Protein AF-A0A1Z3HP43-F1 (afdb_monomer_lite)

pLDDT: mean 85.7, std 13.46, range [50.75, 98.44]

Sequence (61 aa):
MTIGNRNRAEEVQIRQRINTWIAALRAKDVDALMAHYAPSLLLYDLDPPLVHHGADPYRTS

Structure (mmCIF, N/CA/C/O backbone):
data_AF-A0A1Z3HP43-F1
#
_entry.id   AF-A0A1Z3HP43-F1
#
loop_
_atom_site.group_PDB
_atom_site.id
_atom_site.type_symbol
_atom_site.label_atom_id
_atom_site.label_alt_id
_atom_site.label_comp_id
_atom_site.label_asym_id
_atom_site.label_entity_id
_atom_site.label_seq_id
_atom_site.pdbx_PDB_ins_code
_atom_site.Cartn_x
_atom_site.Cartn_y
_atom_site.Cartn_z
_atom_site.occupancy
_atom_site.B_iso_or_equiv
_atom_site.auth_seq_id
_atom_site.auth_comp_id
_atom_site.auth_asym_id
_atom_site.auth_atom_id
_atom_site.pdbx_PDB_model_num
ATOM 1 N N . MET A 1 1 ? 26.044 2.312 -22.692 1.00 50.75 1 MET A N 1
ATOM 2 C CA . MET A 1 1 ? 24.804 2.702 -21.981 1.00 50.75 1 MET A CA 1
ATOM 3 C C . MET A 1 1 ? 25.178 3.328 -20.645 1.00 50.75 1 MET A C 1
ATOM 5 O O . MET A 1 1 ? 25.695 2.638 -19.777 1.00 50.75 1 MET A O 1
ATOM 9 N N . THR A 1 2 ? 25.014 4.642 -20.521 1.00 57.81 2 THR A N 1
ATOM 10 C CA . THR A 1 2 ? 25.383 5.447 -19.347 1.00 57.81 2 THR A CA 1
ATOM 11 C C . THR A 1 2 ? 24.317 5.373 -18.250 1.00 57.81 2 THR A C 1
ATOM 13 O O . THR A 1 2 ? 23.134 5.178 -18.526 1.00 57.81 2 THR A O 1
ATOM 16 N N . ILE A 1 3 ? 24.749 5.535 -16.996 1.00 67.50 3 ILE A N 1
ATOM 17 C CA . ILE A 1 3 ? 23.946 5.391 -15.766 1.00 67.50 3 ILE A CA 1
ATOM 18 C C . ILE A 1 3 ? 22.614 6.163 -15.833 1.00 67.50 3 ILE A C 1
ATOM 20 O O . ILE A 1 3 ? 21.581 5.627 -15.450 1.00 67.50 3 ILE A O 1
ATOM 24 N N . GLY A 1 4 ? 22.605 7.368 -16.414 1.00 72.69 4 GLY A N 1
ATOM 25 C CA . GLY A 1 4 ? 21.406 8.211 -16.493 1.00 72.69 4 GLY A CA 1
ATOM 26 C C . GLY A 1 4 ? 20.219 7.603 -17.255 1.00 72.69 4 GLY A C 1
ATOM 27 O O . GLY A 1 4 ? 19.076 7.924 -16.944 1.00 72.69 4 GLY A O 1
ATOM 28 N N . ASN A 1 5 ? 20.453 6.698 -18.214 1.00 74.62 5 ASN A N 1
ATOM 29 C CA . ASN A 1 5 ? 19.358 6.064 -18.958 1.00 74.62 5 ASN A CA 1
ATOM 30 C C . ASN A 1 5 ? 18.732 4.883 -18.192 1.00 74.62 5 ASN A C 1
ATOM 32 O O . ASN A 1 5 ? 17.554 4.588 -18.379 1.00 74.62 5 ASN A O 1
ATOM 36 N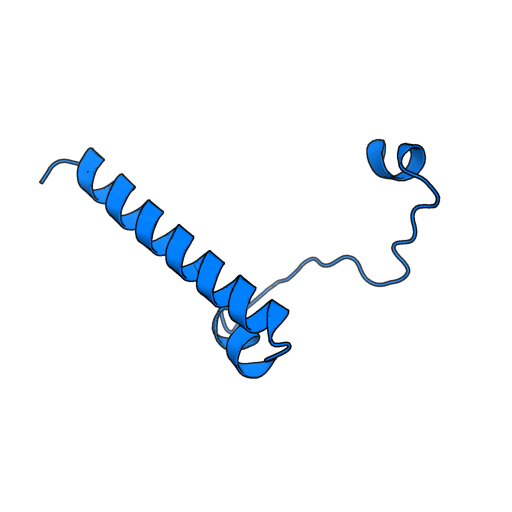 N . ARG A 1 6 ? 19.505 4.235 -17.306 1.00 76.69 6 ARG A N 1
ATOM 37 C CA . ARG A 1 6 ? 19.014 3.150 -16.439 1.00 76.69 6 ARG A CA 1
ATOM 38 C C . ARG A 1 6 ? 18.085 3.689 -15.361 1.00 76.69 6 ARG A C 1
ATOM 40 O O . ARG A 1 6 ? 16.969 3.201 -15.249 1.0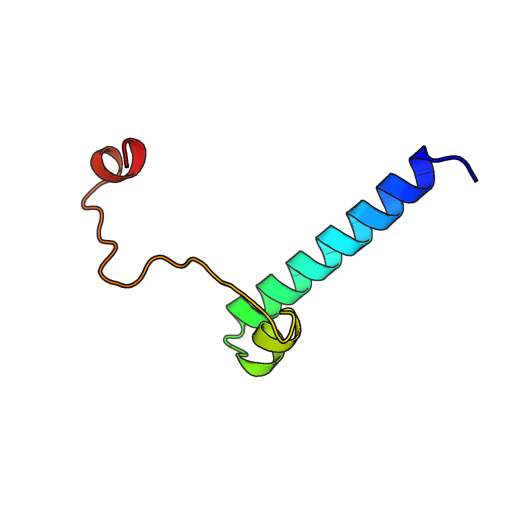0 76.69 6 ARG A O 1
ATOM 47 N N . ASN A 1 7 ? 18.481 4.780 -14.706 1.00 85.19 7 ASN A N 1
ATOM 48 C CA . ASN A 1 7 ? 17.673 5.414 -13.662 1.00 85.19 7 ASN A CA 1
ATOM 49 C C . ASN A 1 7 ? 16.281 5.816 -14.181 1.00 85.19 7 ASN A C 1
ATOM 51 O O . ASN A 1 7 ? 15.279 5.593 -13.511 1.00 85.19 7 ASN A O 1
ATOM 55 N N . ARG A 1 8 ? 16.195 6.351 -15.410 1.00 88.38 8 ARG A N 1
ATOM 56 C CA . ARG A 1 8 ? 14.907 6.700 -16.032 1.00 88.38 8 ARG A CA 1
ATOM 57 C C . ARG A 1 8 ? 14.051 5.465 -16.330 1.00 88.38 8 ARG A C 1
ATOM 59 O O . ARG A 1 8 ? 12.841 5.502 -16.135 1.00 88.38 8 ARG A O 1
ATOM 66 N N . ALA A 1 9 ? 14.656 4.381 -16.813 1.00 91.25 9 ALA A N 1
ATOM 67 C CA . ALA A 1 9 ? 13.936 3.142 -17.102 1.00 91.25 9 ALA A CA 1
ATOM 68 C C . ALA A 1 9 ? 13.433 2.452 -15.823 1.00 91.25 9 ALA A C 1
ATOM 70 O O . ALA A 1 9 ? 12.330 1.905 -15.809 1.00 91.25 9 ALA A O 1
ATOM 71 N N . GLU A 1 10 ? 14.219 2.495 -14.750 1.00 94.44 10 GLU A N 1
ATOM 72 C CA . GLU A 1 10 ? 13.838 2.003 -13.424 1.00 94.44 10 GLU A CA 1
ATOM 73 C C . GLU A 1 10 ? 12.700 2.847 -12.835 1.00 94.44 10 GLU A C 1
ATOM 75 O O . GLU A 1 10 ? 11.706 2.295 -12.363 1.00 94.44 10 GLU A O 1
ATOM 80 N N . GLU A 1 11 ? 12.773 4.176 -12.954 1.00 95.31 11 GLU A N 1
ATOM 81 C CA . GLU A 1 11 ? 11.704 5.078 -12.515 1.00 95.31 11 GLU A CA 1
ATOM 82 C C . GLU A 1 11 ? 10.379 4.792 -13.238 1.00 95.31 11 GLU A C 1
ATOM 84 O O . GLU A 1 11 ? 9.328 4.691 -12.600 1.00 95.31 11 GLU A O 1
ATOM 89 N N . VAL A 1 12 ? 10.416 4.615 -14.563 1.00 96.44 12 VAL A N 1
ATOM 90 C CA . VAL A 1 12 ? 9.224 4.268 -15.352 1.00 96.44 12 VAL A CA 1
ATOM 91 C C . VAL A 1 12 ? 8.610 2.955 -14.864 1.00 96.44 12 VAL A C 1
ATOM 93 O O . VAL A 1 12 ? 7.394 2.884 -14.681 1.00 96.44 12 VAL A O 1
ATOM 96 N N . GLN A 1 13 ? 9.431 1.940 -14.590 1.00 95.94 13 GLN A N 1
ATOM 97 C CA . GLN A 1 13 ? 8.955 0.653 -14.079 1.00 95.94 13 GLN A CA 1
ATOM 98 C C . GLN A 1 13 ? 8.329 0.770 -12.684 1.00 95.94 13 GLN A C 1
ATOM 100 O O . GLN A 1 13 ? 7.283 0.168 -12.432 1.00 95.94 13 GLN A O 1
ATOM 105 N N . ILE A 1 14 ? 8.917 1.567 -11.788 1.00 95.94 14 ILE A N 1
ATOM 106 C CA . ILE A 1 14 ? 8.345 1.827 -10.458 1.00 95.94 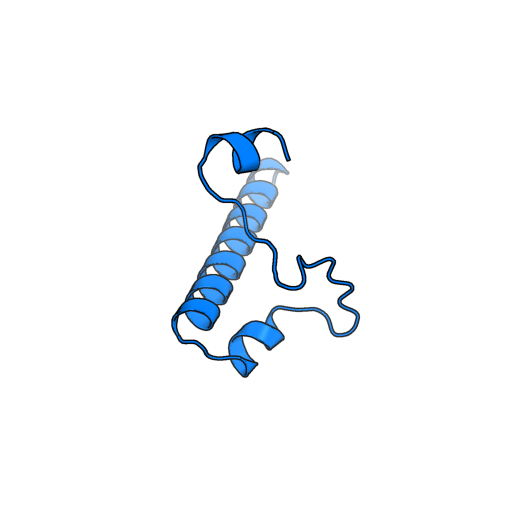14 ILE A CA 1
ATOM 107 C C . ILE A 1 14 ? 6.977 2.506 -10.597 1.00 95.94 14 ILE A C 1
ATOM 109 O O . ILE A 1 14 ? 6.000 2.052 -10.000 1.00 95.94 14 ILE A O 1
ATOM 113 N N . ARG A 1 15 ? 6.870 3.545 -11.436 1.00 96.88 15 ARG A N 1
ATOM 114 C CA . ARG A 1 15 ? 5.603 4.260 -11.674 1.00 96.88 15 ARG A CA 1
ATOM 115 C C . ARG A 1 15 ? 4.524 3.346 -12.251 1.00 96.88 15 ARG A C 1
ATOM 117 O O . ARG A 1 15 ? 3.375 3.416 -11.824 1.00 96.88 15 ARG A O 1
ATOM 124 N N . GLN A 1 16 ? 4.885 2.466 -13.183 1.00 97.19 16 GLN A N 1
ATOM 125 C CA . GLN A 1 16 ? 3.959 1.474 -13.736 1.00 97.19 16 GLN A CA 1
ATOM 126 C C . GLN A 1 16 ? 3.449 0.511 -12.658 1.00 97.19 16 GLN A C 1
ATOM 128 O O . GLN A 1 16 ? 2.241 0.301 -12.563 1.00 97.19 16 GLN A O 1
ATOM 133 N N . ARG A 1 17 ? 4.335 -0.014 -11.800 1.00 96.88 17 ARG A N 1
ATOM 134 C CA . ARG A 1 17 ? 3.944 -0.902 -10.689 1.00 96.88 17 ARG A CA 1
ATOM 135 C C . ARG A 1 17 ? 2.990 -0.216 -9.709 1.00 96.88 17 ARG A C 1
ATOM 137 O O . ARG A 1 17 ? 1.998 -0.828 -9.325 1.00 96.88 17 ARG A O 1
ATOM 144 N N . ILE A 1 18 ? 3.250 1.047 -9.359 1.00 97.50 18 ILE A N 1
ATOM 145 C CA . ILE A 1 18 ? 2.361 1.845 -8.498 1.00 97.50 18 ILE A CA 1
ATOM 146 C C . ILE A 1 18 ? 0.988 2.028 -9.155 1.00 97.50 18 ILE A C 1
ATOM 148 O O . ILE A 1 18 ? -0.032 1.848 -8.497 1.00 97.50 18 ILE A O 1
ATOM 152 N N . ASN A 1 19 ? 0.938 2.346 -10.451 1.00 98.25 19 ASN A N 1
ATOM 153 C CA . ASN A 1 19 ? -0.331 2.553 -11.150 1.00 98.25 19 ASN A CA 1
ATOM 154 C C . ASN A 1 19 ? -1.199 1.286 -11.181 1.00 98.25 19 ASN A C 1
ATOM 156 O O . ASN A 1 19 ? -2.407 1.378 -10.963 1.00 98.25 19 ASN A O 1
ATOM 160 N N . THR A 1 20 ? -0.601 0.114 -11.411 1.00 98.06 20 THR A N 1
ATOM 161 C CA . THR A 1 20 ? -1.329 -1.164 -11.374 1.00 98.06 20 THR A CA 1
ATOM 162 C C . THR A 1 20 ? -1.826 -1.488 -9.965 1.00 98.06 20 THR A C 1
ATOM 164 O O . THR A 1 20 ? -2.986 -1.864 -9.807 1.00 98.06 20 THR A O 1
ATOM 167 N N . TRP A 1 21 ? -1.004 -1.243 -8.939 1.00 98.12 21 TRP A N 1
ATOM 168 C CA . TRP A 1 21 ? -1.409 -1.403 -7.540 1.00 98.12 21 TRP A CA 1
ATOM 169 C C . TRP A 1 21 ? -2.599 -0.493 -7.180 1.00 98.12 21 TRP A C 1
ATOM 171 O O . TRP A 1 21 ? -3.587 -0.957 -6.613 1.00 98.12 21 TRP A O 1
ATOM 181 N N . ILE A 1 22 ? -2.575 0.782 -7.600 1.00 98.12 22 ILE A N 1
ATOM 182 C CA . ILE A 1 22 ? -3.698 1.723 -7.422 1.00 98.12 22 ILE A CA 1
ATOM 183 C C . ILE A 1 22 ? -4.959 1.234 -8.149 1.00 98.12 22 ILE A C 1
ATOM 185 O O . ILE A 1 22 ? -6.069 1.405 -7.640 1.00 98.12 22 ILE A O 1
ATOM 189 N N . ALA A 1 23 ? -4.817 0.663 -9.346 1.00 98.38 23 ALA A N 1
ATOM 190 C CA . ALA A 1 23 ? -5.950 0.146 -10.105 1.00 98.38 23 ALA A CA 1
ATOM 191 C C . ALA A 1 23 ? -6.621 -1.035 -9.384 1.00 98.38 23 ALA A C 1
ATOM 193 O O . ALA A 1 23 ? -7.841 -1.009 -9.217 1.00 98.38 23 ALA A O 1
ATOM 194 N N . ALA A 1 24 ? -5.840 -2.001 -8.885 1.00 98.44 24 ALA A N 1
ATOM 195 C CA . ALA A 1 24 ? -6.339 -3.115 -8.071 1.00 98.44 24 ALA A CA 1
ATOM 196 C C . ALA A 1 24 ? -7.042 -2.623 -6.793 1.00 98.44 24 ALA A C 1
ATOM 198 O O . ALA A 1 24 ? -8.166 -3.037 -6.502 1.00 98.44 24 ALA A O 1
ATOM 199 N N . LEU A 1 25 ? -6.440 -1.649 -6.095 1.00 97.19 25 LEU A N 1
ATOM 200 C CA . LEU A 1 25 ? -7.033 -1.030 -4.906 1.00 97.19 25 LEU A CA 1
ATOM 201 C C . LEU A 1 25 ? -8.404 -0.407 -5.209 1.00 97.19 25 LEU A C 1
ATOM 203 O O . LEU A 1 25 ? -9.375 -0.650 -4.494 1.00 97.19 25 LEU A O 1
ATOM 207 N N . ARG A 1 26 ? -8.508 0.379 -6.290 1.00 97.62 26 ARG A N 1
ATOM 208 C CA . ARG A 1 26 ? -9.766 1.029 -6.707 1.00 97.62 26 ARG A CA 1
ATOM 209 C C . ARG A 1 26 ? -10.830 0.026 -7.143 1.00 97.62 26 ARG A C 1
ATOM 211 O O . ARG A 1 26 ? -12.009 0.253 -6.882 1.00 97.62 26 ARG A O 1
ATOM 218 N N . ALA A 1 27 ? -10.417 -1.062 -7.786 1.00 98.31 27 ALA A N 1
ATOM 219 C CA . ALA A 1 27 ? -11.300 -2.155 -8.175 1.00 98.31 27 ALA A CA 1
ATOM 220 C C . ALA A 1 27 ? -11.770 -3.001 -6.979 1.00 98.31 27 ALA A C 1
ATOM 222 O O . ALA A 1 27 ? -12.682 -3.807 -7.139 1.00 98.31 27 ALA A O 1
ATOM 223 N N . LYS A 1 28 ? -11.181 -2.801 -5.788 1.00 97.00 28 LYS A N 1
ATOM 224 C CA . LYS A 1 28 ? -11.370 -3.651 -4.604 1.00 97.00 28 LYS A CA 1
ATOM 225 C C . LYS A 1 28 ? -11.003 -5.117 -4.871 1.00 97.00 28 LYS A C 1
ATOM 227 O O . LYS A 1 28 ? -11.567 -6.018 -4.257 1.00 97.00 28 LYS A O 1
ATOM 232 N N . ASP A 1 29 ? -10.059 -5.342 -5.779 1.00 98.25 29 ASP A N 1
ATOM 233 C CA . ASP A 1 29 ? -9.533 -6.666 -6.096 1.00 98.25 29 ASP A CA 1
ATOM 234 C C . ASP A 1 29 ? -8.392 -6.985 -5.126 1.00 98.25 29 ASP A C 1
ATOM 236 O O . ASP A 1 29 ? -7.258 -6.526 -5.290 1.00 98.25 29 ASP A O 1
ATOM 240 N N . VAL A 1 30 ? -8.727 -7.712 -4.061 1.00 96.88 30 VAL A N 1
ATOM 241 C CA . VAL A 1 30 ? -7.789 -8.036 -2.980 1.00 96.88 30 VAL A CA 1
ATOM 242 C C . VAL A 1 30 ? -6.676 -8.953 -3.477 1.00 96.88 30 VAL A C 1
ATOM 244 O O . VAL A 1 30 ? -5.519 -8.735 -3.126 1.00 96.88 30 VAL A O 1
ATOM 247 N N . ASP A 1 31 ? -6.987 -9.929 -4.327 1.00 97.69 31 ASP A N 1
ATOM 248 C CA . ASP A 1 31 ? -5.991 -10.879 -4.826 1.00 97.69 31 ASP A CA 1
ATOM 249 C C . ASP A 1 31 ? -4.970 -10.169 -5.722 1.00 97.69 31 ASP A C 1
ATOM 251 O O . ASP A 1 31 ? -3.756 -10.324 -5.543 1.00 97.69 31 ASP A O 1
ATOM 255 N N . ALA A 1 32 ? -5.444 -9.310 -6.631 1.00 97.19 32 ALA A N 1
ATOM 256 C CA . ALA A 1 32 ? -4.565 -8.498 -7.467 1.00 97.19 32 ALA A CA 1
ATOM 257 C C . ALA A 1 32 ? -3.744 -7.495 -6.642 1.00 97.19 32 ALA A C 1
ATOM 259 O O . ALA A 1 32 ? -2.568 -7.277 -6.938 1.00 97.19 32 ALA A O 1
ATOM 260 N N . LEU A 1 33 ? -4.328 -6.904 -5.594 1.00 96.75 33 LEU A N 1
ATOM 261 C CA . LEU A 1 33 ? -3.621 -5.994 -4.692 1.00 96.75 33 LEU A CA 1
ATOM 262 C C . LEU A 1 33 ? -2.496 -6.721 -3.943 1.00 96.75 33 LEU A C 1
ATOM 264 O O . LEU A 1 33 ? -1.366 -6.228 -3.899 1.00 96.75 33 LEU A O 1
ATOM 268 N N . MET A 1 34 ? -2.788 -7.900 -3.389 1.00 95.88 34 MET A N 1
ATOM 269 C CA . MET A 1 34 ? -1.838 -8.669 -2.584 1.00 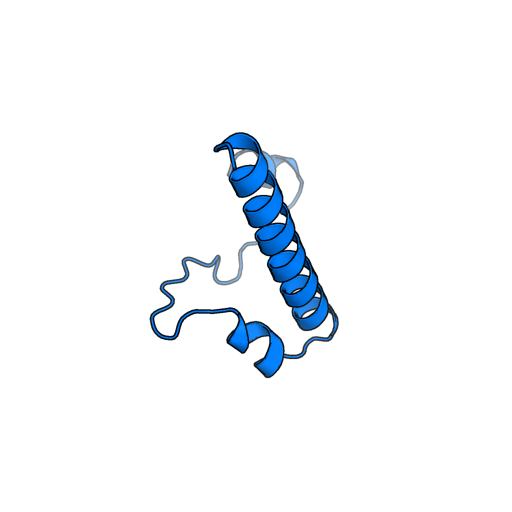95.88 34 MET A CA 1
ATOM 270 C C . MET A 1 34 ? -0.682 -9.238 -3.410 1.00 95.88 34 MET A C 1
ATOM 272 O O . MET A 1 34 ? 0.429 -9.348 -2.892 1.00 95.88 34 MET A O 1
ATOM 276 N N . ALA A 1 35 ? -0.883 -9.498 -4.706 1.00 96.19 35 ALA A N 1
ATOM 277 C CA . ALA A 1 35 ? 0.178 -9.927 -5.624 1.00 96.19 35 ALA A CA 1
ATOM 278 C C . ALA A 1 35 ? 1.325 -8.904 -5.784 1.00 96.19 35 ALA A C 1
ATOM 280 O O . ALA A 1 35 ? 2.411 -9.256 -6.251 1.00 96.19 35 ALA A O 1
ATOM 281 N N . HIS A 1 36 ? 1.113 -7.639 -5.401 1.00 95.25 36 HIS A N 1
ATOM 282 C CA . HIS A 1 36 ? 2.162 -6.618 -5.393 1.00 95.25 36 HIS A CA 1
ATOM 283 C C . HIS A 1 36 ? 3.074 -6.672 -4.160 1.00 95.25 36 HIS A C 1
ATOM 285 O O . HIS A 1 36 ? 4.147 -6.0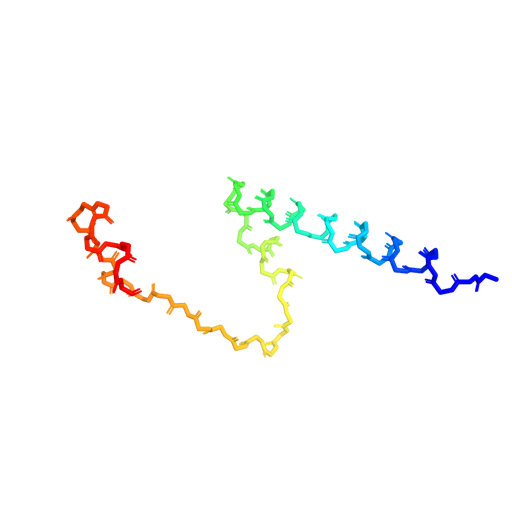61 -4.184 1.00 95.25 36 HIS A O 1
ATOM 291 N N . TYR A 1 37 ? 2.680 -7.375 -3.099 1.00 94.44 37 TYR A N 1
ATOM 292 C CA . TYR A 1 37 ? 3.475 -7.492 -1.884 1.00 94.44 37 TYR A CA 1
ATOM 293 C C . TYR A 1 37 ? 4.377 -8.725 -1.914 1.00 94.44 37 TYR A C 1
ATOM 295 O O . TYR A 1 37 ? 4.041 -9.774 -2.458 1.00 94.44 37 TYR A O 1
ATOM 303 N N . ALA A 1 38 ? 5.552 -8.600 -1.297 1.00 95.31 38 ALA A N 1
ATOM 304 C CA . ALA A 1 38 ? 6.413 -9.749 -1.065 1.00 95.31 38 ALA A CA 1
ATOM 305 C C . ALA A 1 38 ? 5.781 -10.677 -0.009 1.00 95.31 38 ALA A C 1
ATOM 307 O O . ALA A 1 38 ? 5.157 -10.177 0.929 1.00 95.31 38 ALA A O 1
ATOM 308 N N . PRO A 1 39 ? 6.002 -12.003 -0.080 1.00 93.69 39 PRO A N 1
ATOM 309 C CA . PRO A 1 39 ? 5.458 -12.944 0.904 1.00 93.69 39 PRO A CA 1
ATOM 310 C C . PRO A 1 39 ? 5.836 -12.632 2.361 1.00 93.69 39 PRO A C 1
ATOM 312 O O . PRO A 1 39 ? 5.082 -12.935 3.275 1.00 93.69 39 PRO A O 1
ATOM 315 N N . SER A 1 40 ? 6.996 -12.011 2.586 1.00 94.31 40 SER A N 1
ATOM 316 C CA . SER A 1 40 ? 7.494 -11.612 3.906 1.00 94.31 40 SER A CA 1
ATOM 317 C C . SER A 1 40 ? 7.199 -10.142 4.231 1.00 94.31 40 SER A C 1
ATOM 319 O O . SER A 1 40 ? 8.048 -9.457 4.805 1.00 94.31 40 SER A O 1
ATOM 321 N N . LEU A 1 41 ? 6.053 -9.619 3.790 1.00 92.56 41 LEU A N 1
ATOM 322 C CA . LEU A 1 41 ? 5.661 -8.237 4.052 1.00 92.56 41 LEU A CA 1
ATOM 323 C C . LEU A 1 41 ? 5.561 -7.988 5.564 1.00 92.56 41 LEU A C 1
ATOM 325 O O . LEU A 1 41 ? 4.746 -8.599 6.249 1.00 92.56 41 LEU A O 1
ATOM 329 N N . LEU A 1 42 ? 6.348 -7.034 6.057 1.00 90.94 42 LEU A N 1
ATOM 330 C CA . LEU A 1 42 ? 6.108 -6.373 7.334 1.00 90.94 42 LEU A CA 1
ATOM 331 C C . LEU A 1 42 ? 5.485 -5.013 7.030 1.00 90.94 42 LEU A C 1
ATOM 333 O O . LEU A 1 42 ? 6.149 -4.136 6.478 1.00 90.94 42 LEU A O 1
ATOM 337 N N . LEU A 1 43 ? 4.205 -4.866 7.358 1.00 87.94 43 LEU A N 1
ATOM 338 C CA . LEU A 1 43 ? 3.462 -3.629 7.175 1.00 87.94 43 LEU A CA 1
ATOM 339 C C . LEU A 1 43 ? 3.217 -2.992 8.542 1.00 87.94 43 LEU A C 1
ATOM 341 O O . LEU A 1 43 ? 2.675 -3.632 9.439 1.00 87.94 43 LEU A O 1
ATOM 345 N N . TYR A 1 44 ? 3.608 -1.730 8.683 1.00 82.69 44 TYR A N 1
ATOM 346 C CA . TYR A 1 44 ? 3.120 -0.871 9.753 1.00 82.69 44 TYR A CA 1
ATOM 347 C C . TYR A 1 44 ? 1.938 -0.103 9.180 1.00 82.69 44 TYR A C 1
ATOM 349 O O . TYR A 1 44 ? 2.125 0.723 8.288 1.00 82.69 44 TYR A O 1
ATOM 357 N N . ASP A 1 45 ? 0.742 -0.429 9.651 1.00 83.31 45 ASP A N 1
ATOM 358 C CA . ASP A 1 45 ? -0.490 0.238 9.246 1.00 83.31 45 ASP A CA 1
ATOM 359 C C . ASP A 1 45 ? -1.140 0.916 10.453 1.00 83.31 45 ASP A C 1
ATOM 361 O O . ASP A 1 45 ? -0.816 0.618 11.609 1.00 83.31 45 ASP A O 1
ATOM 365 N N . LEU A 1 46 ? -2.037 1.855 10.182 1.00 79.19 46 LEU A N 1
ATOM 366 C CA . LEU A 1 46 ? -2.790 2.559 11.207 1.00 79.19 46 LEU A CA 1
ATOM 367 C C . LEU A 1 46 ? -4.084 1.789 11.474 1.00 79.19 46 LEU A C 1
ATOM 369 O O . LEU A 1 46 ? -5.051 1.889 10.720 1.00 79.19 46 LEU A O 1
ATOM 373 N N . ASP A 1 47 ? -4.086 1.005 12.550 1.00 60.31 47 ASP A N 1
ATOM 374 C CA . ASP A 1 47 ? -5.251 0.214 12.944 1.00 60.31 47 ASP A CA 1
ATOM 375 C C . ASP A 1 47 ? -6.373 1.135 13.486 1.00 60.31 47 ASP A C 1
ATOM 377 O O . ASP A 1 47 ? -6.086 2.087 14.225 1.00 60.31 47 ASP A O 1
ATOM 381 N N . PRO A 1 48 ? -7.654 0.928 13.122 1.00 65.69 48 PRO A N 1
ATOM 382 C CA . PRO A 1 48 ? -8.745 1.781 13.577 1.00 65.69 48 PRO A CA 1
ATOM 383 C C . PRO A 1 48 ? -8.991 1.752 15.101 1.00 65.69 48 PRO A C 1
ATOM 385 O O . PRO A 1 48 ? -8.772 0.730 15.749 1.00 65.69 48 PRO A O 1
ATOM 388 N N . PRO A 1 49 ? -9.589 2.820 15.668 1.00 63.16 49 PRO A N 1
ATOM 389 C CA . PRO A 1 49 ? -9.986 4.040 14.974 1.00 63.16 49 PRO A CA 1
ATOM 390 C C . PRO A 1 49 ? -8.859 5.082 14.948 1.00 63.16 49 PRO A C 1
ATOM 392 O O . PRO A 1 49 ? -8.600 5.764 15.937 1.00 63.16 49 PRO A O 1
ATOM 395 N N . LEU A 1 50 ? -8.268 5.287 13.766 1.00 70.00 50 LEU A N 1
ATOM 396 C CA . LEU A 1 50 ? -7.476 6.475 13.463 1.00 70.00 50 LEU A CA 1
ATOM 397 C C . LEU A 1 50 ? -8.431 7.617 13.086 1.00 70.00 50 LEU A C 1
ATOM 399 O O . LEU A 1 50 ? -8.714 7.862 11.912 1.00 70.00 50 LEU A O 1
ATOM 403 N N . VAL A 1 51 ? -9.003 8.271 14.096 1.00 71.44 51 VAL A N 1
ATOM 404 C CA . VAL A 1 51 ? -9.977 9.352 13.905 1.00 71.44 51 VAL A CA 1
ATOM 405 C C . VAL A 1 51 ? -9.343 10.689 14.261 1.00 71.44 51 VAL A C 1
ATOM 407 O O . VAL A 1 51 ? -9.009 10.946 15.414 1.00 71.44 51 VAL A O 1
ATOM 410 N N . HIS A 1 52 ? -9.257 11.575 13.270 1.00 71.31 52 HIS A N 1
ATOM 411 C CA . HIS A 1 52 ? -8.921 12.981 13.470 1.00 71.31 52 HIS A CA 1
ATOM 412 C C . HIS A 1 52 ? -10.154 13.836 13.171 1.00 71.31 52 HIS A C 1
ATOM 414 O O . HIS A 1 52 ? -10.664 13.860 12.049 1.00 71.31 52 HIS A O 1
ATOM 420 N N . HIS A 1 53 ? -10.654 14.541 14.185 1.00 79.00 53 HIS A N 1
ATOM 421 C CA . HIS A 1 53 ? -11.759 15.482 14.027 1.00 79.00 53 HIS A CA 1
ATOM 422 C C . HIS A 1 53 ? -11.217 16.853 13.612 1.00 79.00 53 HIS A C 1
ATOM 424 O O . HIS A 1 53 ? -10.844 17.665 14.452 1.00 79.00 53 HIS A O 1
ATOM 430 N N . GLY A 1 54 ? -11.194 17.109 12.305 1.00 73.56 54 GLY A N 1
ATOM 431 C CA . GLY A 1 54 ? -10.706 18.366 11.735 1.00 73.56 54 GLY A CA 1
ATOM 432 C C . GLY A 1 54 ? -9.254 18.292 11.256 1.00 73.56 54 GLY A C 1
ATOM 433 O O . GLY A 1 54 ? -8.488 17.411 11.641 1.00 73.56 54 GLY A O 1
ATOM 434 N N . ALA A 1 55 ? -8.890 19.223 10.372 1.00 77.50 55 ALA A N 1
ATOM 435 C CA . ALA A 1 55 ? -7.574 19.252 9.734 1.00 77.50 55 ALA A CA 1
ATOM 436 C C . ALA A 1 55 ? -6.447 19.635 10.707 1.00 77.50 55 ALA A C 1
ATOM 438 O O . ALA A 1 55 ? -5.325 19.161 10.543 1.00 77.50 55 ALA A O 1
ATOM 439 N N . ASP A 1 56 ? -6.743 20.445 11.728 1.00 78.62 56 ASP A N 1
ATOM 440 C CA . ASP A 1 56 ? -5.740 20.903 12.694 1.00 78.62 56 ASP A CA 1
AT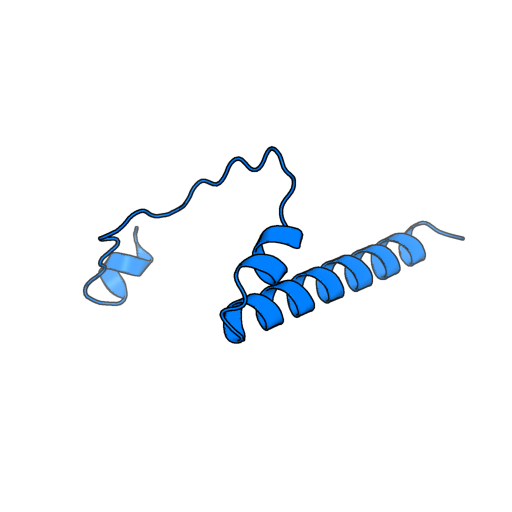OM 441 C C . ASP A 1 56 ? -5.198 19.748 13.558 1.00 78.62 56 ASP A C 1
ATOM 443 O O . ASP A 1 56 ? -3.981 19.566 13.566 1.00 78.62 56 ASP A O 1
ATOM 447 N N . PRO A 1 57 ? -6.034 18.884 14.178 1.00 73.44 57 PRO A N 1
ATOM 448 C CA . PRO A 1 57 ? -5.540 17.699 14.887 1.00 73.44 57 PRO A CA 1
ATOM 449 C C . PRO A 1 57 ? -4.813 16.679 14.005 1.00 73.44 57 PRO A C 1
ATOM 451 O O . PRO A 1 57 ? -4.011 15.906 14.514 1.00 73.44 57 PRO A O 1
ATOM 454 N N . TYR A 1 58 ? -5.095 16.649 12.700 1.00 71.44 58 TYR A N 1
ATOM 455 C CA . TYR A 1 58 ? -4.388 15.786 11.751 1.00 71.44 58 TYR A CA 1
ATOM 456 C C . TYR A 1 58 ? -3.011 16.349 11.371 1.00 71.44 58 TYR A C 1
ATOM 458 O O . TYR A 1 58 ? -2.050 15.604 11.219 1.00 71.44 58 TYR A O 1
ATOM 466 N N . ARG A 1 59 ? -2.895 17.676 11.234 1.00 73.19 59 ARG A N 1
ATOM 467 C CA . ARG A 1 59 ? -1.671 18.351 10.777 1.00 73.19 59 ARG A CA 1
ATOM 468 C C . ARG A 1 59 ? -0.515 18.261 11.778 1.00 73.19 59 ARG A C 1
ATOM 470 O O . ARG A 1 59 ? 0.636 18.370 11.364 1.00 73.19 59 ARG A O 1
ATOM 477 N N . THR A 1 60 ? -0.810 18.123 13.068 1.00 58.09 60 THR A N 1
ATOM 478 C CA . THR A 1 60 ? 0.190 18.083 14.151 1.00 58.09 60 THR A CA 1
ATOM 479 C C . THR A 1 60 ? 0.441 16.685 14.717 1.00 58.09 60 THR A C 1
ATOM 481 O O . THR A 1 60 ? 1.127 16.582 15.734 1.00 58.09 60 THR A O 1
ATOM 484 N N . SER A 1 61 ? -0.158 15.645 14.129 1.00 61.72 61 SER A N 1
ATOM 485 C CA . SER A 1 61 ? -0.053 14.266 14.617 1.00 61.72 61 SER A CA 1
ATOM 486 C C . SER A 1 61 ? 1.151 13.513 14.065 1.00 61.72 61 SER A C 1
ATOM 488 O O . SER A 1 61 ? 1.704 13.928 13.022 1.00 61.72 61 SER A O 1
#

InterPro domains:
  IPR032710 NTF2-like domain superfamily [SSF54427] (9-60)

Foldseek 3Di:
DDPVVVVVVVVVVVVVLVVQLVVCVVVVPPVSNCVSDDPPDDDDDDDPPPDDDDPVSVVVD

Radius of gyration: 17.27 Å; chains: 1; bounding box: 37×34×37 Å

Organism: NCBI:txid1641165

Secondary structure (DSSP, 8-state):
--HHHHHHHHHHHHHHHHHHHHHHHHHT-HHHHHTTS-TT-------S----SSHHHHHT-